Protein AF-A0A0A7M786-F1 (afdb_monomer_lite)

pLDDT: mean 77.18, std 13.92, range [47.22, 95.62]

InterPro domains:
  IPR008602 Duffy-antigen binding domain [PF05424] (1-166)
  IPR042202 Duffy-antigen binding superfamily [G3DSA:1.20.1310.20] (2-148)

Organism: Plasmodium falciparum (NCBI:txid5833)

Foldseek 3Di:
DQVLLLPPPDDLDLCLLVVVLVSLLVVLLVQLVVVVVCQVVQCVVCVPPDQASSLVSSVVVLVQSLCLLLVNNPPDPPDPVSVSSLVSSLVSLVSNLVSDPDPVVVVVCVVCNVVSNNVVSNVSCVVRSVVSLCSNLVPPAAKAPDQQDDPDPPDGHIDHGSNDNPPD

Sequence (168 aa):
CNKNFQNNNNDHSSNAKHNLLVDVCLAANYEAQSLKTYREQYDLKYPSGSSFTMCTMLARSFADIGDIIRGRDLYGGNNKRRKQLDDNLKTIFKQIHDNLKDKEAEKHYKGDTDKNYYKLREDWWTANRETVWKALTCKAEGAYFRATCNDTGQGPSQTHNKCRCDGA

Radius of gyration: 17.88 Å; chains: 1; bounding box: 46×41×43 Å

Structure (mmCIF, N/CA/C/O backbone):
data_AF-A0A0A7M786-F1
#
_entry.id   AF-A0A0A7M786-F1
#
loop_
_atom_site.group_PDB
_atom_site.id
_atom_site.type_symbol
_atom_site.label_atom_id
_atom_site.label_alt_id
_atom_site.label_comp_id
_atom_site.label_asym_id
_atom_site.label_entity_id
_atom_site.label_seq_id
_atom_site.pdbx_PDB_ins_code
_atom_site.Cartn_x
_atom_site.Cartn_y
_atom_site.Cartn_z
_atom_site.occupancy
_atom_site.B_iso_or_equiv
_atom_site.auth_seq_id
_atom_site.auth_comp_id
_atom_site.auth_asym_id
_atom_site.auth_atom_id
_atom_site.pdbx_PDB_model_num
ATOM 1 N N . CYS A 1 1 ? 9.326 8.495 -2.086 1.00 51.50 1 CYS A N 1
ATOM 2 C CA . CYS A 1 1 ? 8.411 9.628 -2.356 1.00 51.50 1 CYS A CA 1
ATOM 3 C C . CYS A 1 1 ? 7.144 9.580 -1.481 1.00 51.50 1 CYS A C 1
ATOM 5 O O . CYS A 1 1 ? 6.063 9.332 -1.988 1.00 51.50 1 CYS A O 1
ATOM 7 N N . ASN A 1 2 ? 7.238 9.828 -0.167 1.00 55.19 2 ASN A N 1
ATOM 8 C CA . ASN A 1 2 ? 6.122 9.648 0.788 1.00 55.19 2 ASN A CA 1
ATOM 9 C C . ASN A 1 2 ? 5.650 10.958 1.463 1.00 55.19 2 ASN A C 1
ATOM 11 O O . ASN A 1 2 ? 4.884 10.929 2.422 1.00 55.19 2 ASN A O 1
ATOM 15 N N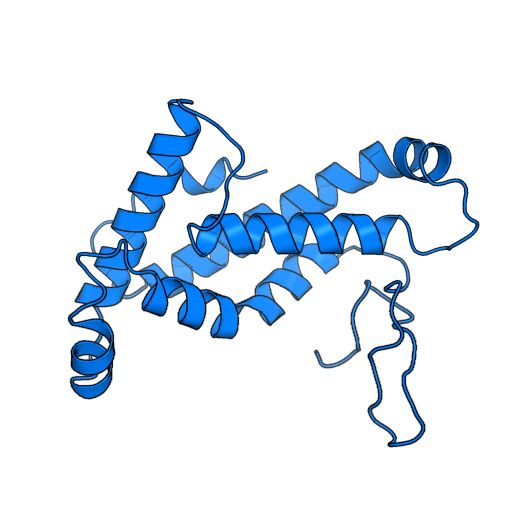 . LYS A 1 3 ? 6.118 12.119 0.981 1.00 57.53 3 LYS A N 1
ATOM 16 C CA . LYS A 1 3 ? 5.849 13.426 1.607 1.00 57.53 3 LYS A CA 1
ATOM 17 C C . LYS A 1 3 ? 4.362 13.800 1.612 1.00 57.53 3 LYS A C 1
ATOM 19 O O . LYS A 1 3 ? 3.929 14.481 2.533 1.00 57.53 3 LYS A O 1
ATOM 24 N N . ASN A 1 4 ? 3.580 13.317 0.645 1.00 59.38 4 ASN A N 1
ATOM 25 C CA . ASN A 1 4 ? 2.149 13.629 0.540 1.00 59.38 4 ASN A CA 1
ATOM 26 C C . ASN A 1 4 ? 1.343 13.104 1.741 1.00 59.38 4 ASN A C 1
ATOM 28 O O . ASN A 1 4 ? 0.377 13.735 2.148 1.00 59.38 4 ASN A O 1
ATOM 32 N N . PHE A 1 5 ? 1.804 12.037 2.402 1.00 55.19 5 PHE A N 1
ATOM 33 C CA . PHE A 1 5 ? 1.176 11.522 3.624 1.00 55.19 5 PHE A CA 1
ATOM 34 C C . PHE A 1 5 ? 1.366 12.425 4.856 1.00 55.19 5 PHE A C 1
ATOM 36 O O . PHE A 1 5 ? 0.721 12.215 5.883 1.00 55.19 5 PHE A O 1
ATOM 43 N N . GLN A 1 6 ? 2.275 13.406 4.801 1.00 53.88 6 GLN A N 1
ATOM 44 C CA . GLN A 1 6 ? 2.575 14.274 5.945 1.00 53.88 6 GLN A CA 1
ATOM 45 C C . GLN A 1 6 ? 1.549 15.401 6.127 1.00 53.88 6 GLN A C 1
ATOM 47 O O . GLN A 1 6 ? 1.362 15.853 7.251 1.00 53.88 6 GLN A O 1
ATOM 52 N N . ASN A 1 7 ? 0.862 15.809 5.056 1.00 51.47 7 ASN A N 1
ATOM 53 C CA . ASN A 1 7 ? -0.052 16.958 5.041 1.00 51.47 7 ASN A CA 1
ATOM 54 C C . ASN A 1 7 ? -1.537 16.568 5.063 1.00 51.47 7 ASN A C 1
ATOM 56 O O . ASN A 1 7 ? -2.393 17.379 4.710 1.00 51.47 7 ASN A O 1
ATOM 60 N N . ASN A 1 8 ? -1.860 15.336 5.454 1.00 52.69 8 ASN A N 1
ATOM 61 C CA . ASN A 1 8 ? -3.227 14.841 5.372 1.00 52.69 8 ASN A CA 1
ATOM 62 C C . ASN A 1 8 ? -4.071 15.310 6.570 1.00 52.69 8 ASN A C 1
ATOM 64 O O . ASN A 1 8 ? -4.351 14.553 7.496 1.00 52.69 8 ASN A O 1
ATOM 68 N N . ASN A 1 9 ? -4.478 16.579 6.541 1.00 47.22 9 ASN A N 1
ATOM 69 C CA . ASN A 1 9 ? -5.524 17.122 7.405 1.00 47.22 9 ASN A CA 1
ATOM 70 C C . ASN A 1 9 ? -6.890 16.699 6.853 1.00 47.22 9 ASN A C 1
ATOM 72 O O . ASN A 1 9 ? -7.616 17.507 6.281 1.00 47.22 9 ASN A O 1
ATOM 76 N N . ASN A 1 10 ? -7.229 15.418 6.985 1.00 50.16 10 ASN A N 1
ATOM 77 C CA . ASN A 1 10 ? -8.593 14.966 6.744 1.00 50.16 10 ASN A CA 1
ATOM 78 C C . ASN A 1 10 ? -9.329 14.944 8.077 1.00 50.16 10 ASN A C 1
ATOM 80 O O . ASN A 1 10 ? -9.271 13.981 8.840 1.00 50.16 10 ASN A O 1
ATOM 84 N N . ASP A 1 11 ? -9.990 16.065 8.340 1.00 50.88 11 ASP A N 1
ATOM 85 C CA . ASP A 1 11 ? -11.062 16.185 9.318 1.00 50.88 11 ASP A CA 1
ATOM 86 C C . ASP A 1 11 ? -12.078 15.052 9.112 1.00 50.88 11 ASP A C 1
ATOM 88 O O . ASP A 1 11 ? -12.313 14.640 7.974 1.00 50.88 11 ASP A O 1
ATOM 92 N N . HIS A 1 12 ? -12.635 14.530 10.207 1.00 52.53 12 HIS A N 1
ATOM 93 C CA . HIS A 1 12 ? -13.536 13.372 10.302 1.00 52.53 12 HIS A CA 1
ATOM 94 C C . HIS A 1 12 ? -14.466 13.150 9.093 1.00 52.53 12 HIS A C 1
ATOM 96 O O . HIS A 1 12 ? -15.635 13.528 9.093 1.00 52.53 12 HIS A O 1
ATOM 102 N N . SER A 1 13 ? -13.955 12.480 8.061 1.00 60.56 13 SER A N 1
ATOM 103 C CA . SER A 1 13 ? -14.668 12.261 6.809 1.00 60.56 13 SER A CA 1
ATOM 104 C C . SER A 1 13 ? -14.872 10.773 6.587 1.00 60.56 13 SER A C 1
ATOM 106 O O . SER A 1 13 ? -13.927 9.984 6.640 1.00 60.56 13 SER A O 1
ATOM 108 N N . SER A 1 14 ? -16.105 10.391 6.251 1.00 67.12 14 SER A N 1
ATOM 109 C CA . SER A 1 14 ? -16.469 9.029 5.824 1.00 67.12 14 SER A CA 1
ATOM 110 C C . SER A 1 14 ? -15.657 8.519 4.617 1.00 67.12 14 SER A C 1
ATOM 112 O O . SER A 1 14 ? -15.677 7.326 4.310 1.00 67.12 14 SER A O 1
ATOM 114 N N . ASN A 1 15 ? -14.890 9.404 3.968 1.00 80.81 15 ASN A N 1
ATOM 115 C CA . ASN A 1 15 ? -14.018 9.116 2.835 1.00 80.81 15 ASN A CA 1
ATOM 116 C C . ASN A 1 15 ? -12.557 8.822 3.212 1.00 80.81 15 ASN A C 1
ATOM 118 O O . ASN A 1 15 ? -11.746 8.640 2.307 1.00 80.81 15 ASN A O 1
ATOM 122 N N . ALA A 1 16 ? -12.200 8.719 4.500 1.00 82.88 16 ALA A N 1
ATOM 123 C CA . ALA A 1 16 ? -10.816 8.491 4.944 1.00 82.88 16 ALA A CA 1
ATOM 124 C C . ALA A 1 16 ? -10.107 7.341 4.193 1.00 82.88 16 ALA A C 1
ATOM 126 O O . ALA A 1 16 ? -8.967 7.492 3.755 1.00 82.88 16 ALA A O 1
ATOM 127 N N . LYS A 1 17 ? -10.806 6.221 3.949 1.00 85.00 17 LYS A N 1
ATOM 128 C CA . LYS A 1 17 ? -10.267 5.074 3.191 1.00 85.00 17 LYS A CA 1
ATOM 129 C C . LYS A 1 17 ? -9.977 5.387 1.717 1.00 85.00 17 LYS A C 1
ATOM 131 O O . LYS A 1 17 ? -9.017 4.855 1.167 1.00 85.00 17 LYS A O 1
ATOM 136 N N . HIS A 1 18 ? -10.802 6.224 1.085 1.00 87.00 18 HIS A N 1
ATOM 137 C CA . HIS A 1 18 ? -10.652 6.620 -0.315 1.00 87.00 18 HIS A CA 1
ATOM 138 C C . HIS A 1 18 ? -9.568 7.685 -0.464 1.00 87.00 18 HIS A C 1
ATOM 140 O O . HIS A 1 18 ? -8.743 7.584 -1.366 1.00 87.00 18 HIS A O 1
ATOM 146 N N . ASN A 1 19 ? -9.508 8.642 0.463 1.00 88.12 19 ASN A N 1
ATOM 147 C CA . ASN A 1 19 ? -8.454 9.651 0.492 1.00 88.12 19 ASN A CA 1
ATOM 148 C C . ASN A 1 19 ? -7.083 8.992 0.682 1.00 88.12 19 ASN A C 1
ATOM 150 O O . ASN A 1 19 ? -6.172 9.246 -0.101 1.00 88.12 19 ASN A O 1
ATOM 154 N N . LEU A 1 20 ? -6.972 8.046 1.627 1.00 91.00 20 LEU A N 1
ATOM 155 C CA . LEU A 1 20 ? -5.747 7.267 1.808 1.00 91.00 20 LEU A CA 1
ATOM 156 C C . LEU A 1 20 ? -5.337 6.553 0.513 1.00 91.00 20 LEU A C 1
ATOM 158 O O . LEU A 1 20 ? -4.164 6.573 0.152 1.00 91.00 20 LEU A O 1
ATOM 162 N N . LEU A 1 21 ? -6.287 5.958 -0.217 1.00 91.25 21 LEU A N 1
ATOM 163 C CA . LEU A 1 21 ? -5.988 5.288 -1.484 1.00 91.25 21 LEU A CA 1
ATOM 164 C C . LEU A 1 21 ? -5.427 6.262 -2.524 1.00 91.25 21 LEU A C 1
ATOM 166 O O . LEU A 1 21 ? -4.450 5.936 -3.196 1.00 91.25 21 LEU A O 1
ATOM 170 N N . VAL A 1 22 ? -6.023 7.449 -2.647 1.00 89.38 22 VAL A N 1
ATOM 171 C CA . VAL A 1 22 ? -5.552 8.493 -3.567 1.00 89.38 22 VAL A CA 1
ATOM 172 C C . VAL A 1 22 ? -4.116 8.888 -3.235 1.00 89.38 22 VAL A C 1
ATOM 174 O O . VAL A 1 22 ? -3.265 8.884 -4.126 1.00 89.38 22 VAL A O 1
ATOM 177 N N . ASP A 1 23 ? -3.817 9.147 -1.963 1.00 89.50 23 ASP A N 1
ATOM 178 C CA . ASP A 1 23 ? -2.474 9.546 -1.542 1.00 89.50 23 ASP A CA 1
ATOM 179 C C . ASP A 1 23 ? -1.442 8.443 -1.762 1.00 89.50 23 ASP A C 1
ATOM 181 O O . ASP A 1 23 ? -0.330 8.718 -2.220 1.00 89.50 23 ASP A O 1
ATOM 185 N N . VAL A 1 24 ? -1.810 7.184 -1.494 1.00 91.12 24 VAL A N 1
ATOM 186 C CA . VAL A 1 24 ? -0.930 6.035 -1.736 1.00 91.12 24 VAL A CA 1
ATOM 187 C C . VAL A 1 24 ? -0.660 5.856 -3.224 1.00 91.12 24 VAL A C 1
ATOM 189 O O . VAL A 1 24 ? 0.494 5.680 -3.616 1.00 91.12 24 VAL A O 1
ATOM 192 N N . CYS A 1 25 ? -1.683 5.958 -4.069 1.00 89.44 25 CYS A N 1
ATOM 193 C CA . CYS A 1 25 ? -1.526 5.893 -5.519 1.00 89.44 25 CYS A CA 1
ATOM 194 C C . CYS A 1 25 ? -0.664 7.043 -6.056 1.00 89.44 25 CYS A C 1
ATOM 196 O O . CYS A 1 25 ? 0.177 6.824 -6.930 1.00 89.44 25 CYS A O 1
ATOM 198 N N . LEU A 1 26 ? -0.826 8.255 -5.522 1.00 88.12 26 LEU A N 1
ATOM 199 C CA . LEU A 1 26 ? -0.023 9.411 -5.906 1.00 88.12 26 LEU A CA 1
ATOM 200 C C . LEU A 1 26 ? 1.444 9.239 -5.486 1.00 88.12 26 LEU A C 1
ATOM 202 O O . LEU A 1 26 ? 2.348 9.471 -6.288 1.00 88.12 26 LEU A O 1
ATOM 206 N N . ALA A 1 27 ? 1.689 8.780 -4.255 1.00 88.81 27 ALA A N 1
ATOM 207 C CA . ALA A 1 27 ? 3.026 8.466 -3.758 1.00 88.81 27 ALA A CA 1
ATOM 208 C C . ALA A 1 27 ? 3.703 7.378 -4.606 1.00 88.81 27 ALA A C 1
ATOM 210 O O . ALA A 1 27 ? 4.855 7.543 -5.010 1.00 88.81 27 ALA A O 1
ATOM 211 N N . ALA A 1 28 ? 2.970 6.312 -4.938 1.00 89.56 28 ALA A N 1
ATOM 212 C CA . ALA A 1 28 ? 3.436 5.260 -5.831 1.00 89.56 28 ALA A CA 1
ATOM 213 C C . ALA A 1 28 ? 3.777 5.818 -7.221 1.00 89.56 28 ALA A C 1
ATOM 215 O O . ALA A 1 28 ? 4.849 5.551 -7.754 1.00 89.56 28 ALA A O 1
ATOM 216 N N . ASN A 1 29 ? 2.924 6.666 -7.797 1.00 87.06 29 ASN A N 1
ATOM 217 C CA . ASN A 1 29 ? 3.204 7.255 -9.102 1.00 87.06 29 ASN A CA 1
ATOM 218 C C . ASN A 1 29 ? 4.483 8.111 -9.102 1.00 87.06 29 ASN A C 1
ATOM 220 O O . ASN A 1 29 ? 5.310 7.976 -10.006 1.00 87.06 29 ASN A O 1
ATOM 224 N N . TYR A 1 30 ? 4.680 8.949 -8.080 1.00 87.75 30 TYR A N 1
ATOM 225 C CA . TYR A 1 30 ? 5.905 9.740 -7.934 1.00 87.75 30 TYR A CA 1
ATOM 226 C C . TYR A 1 30 ? 7.146 8.876 -7.702 1.00 87.75 30 TYR A C 1
ATOM 228 O O . TYR A 1 30 ? 8.210 9.182 -8.237 1.00 87.75 30 TYR A O 1
ATOM 236 N N . GLU A 1 31 ? 7.025 7.790 -6.937 1.00 87.00 31 GLU A N 1
ATOM 237 C CA . GLU A 1 31 ? 8.109 6.829 -6.726 1.00 87.00 31 GLU A CA 1
ATOM 238 C C . GLU A 1 31 ? 8.570 6.230 -8.060 1.00 87.00 31 GLU A C 1
ATOM 240 O O . GLU A 1 31 ? 9.751 6.311 -8.401 1.00 87.00 31 GLU A O 1
ATOM 245 N N . ALA A 1 32 ? 7.634 5.748 -8.882 1.00 86.75 32 ALA A N 1
ATOM 246 C CA . ALA A 1 32 ? 7.952 5.221 -10.206 1.00 86.75 32 ALA A CA 1
ATOM 247 C C . ALA A 1 32 ? 8.608 6.252 -11.128 1.00 86.75 32 ALA A C 1
ATOM 249 O O . ALA A 1 32 ? 9.557 5.922 -11.840 1.00 86.75 32 ALA A O 1
ATOM 250 N N . GLN A 1 33 ? 8.124 7.497 -11.124 1.00 85.25 33 GLN A N 1
ATOM 251 C CA . GLN A 1 33 ? 8.737 8.571 -11.908 1.00 85.25 33 GLN A CA 1
ATOM 252 C C . GLN A 1 33 ? 10.172 8.847 -11.453 1.00 85.25 33 GLN A C 1
ATOM 254 O O . GLN A 1 33 ? 11.054 8.992 -12.296 1.00 85.25 33 GLN A O 1
ATOM 259 N N . SER A 1 34 ? 10.416 8.855 -10.140 1.00 86.06 34 SER A N 1
ATOM 260 C CA . SER A 1 34 ? 11.755 9.066 -9.590 1.00 86.06 34 SER A CA 1
ATOM 261 C C . SER A 1 34 ? 12.715 7.928 -9.934 1.00 86.06 34 SER A C 1
ATOM 263 O O . SER A 1 34 ? 13.877 8.180 -10.215 1.00 86.06 34 SER A O 1
ATOM 265 N N . LEU A 1 35 ? 12.245 6.679 -10.014 1.00 83.81 35 LEU A N 1
ATOM 266 C CA . LEU A 1 35 ? 13.099 5.543 -10.373 1.00 83.81 35 LEU A CA 1
ATOM 267 C C . LEU A 1 35 ? 13.580 5.587 -11.828 1.00 83.81 35 LEU A C 1
ATOM 269 O O . LEU A 1 35 ? 14.657 5.069 -12.121 1.00 83.81 35 LEU A O 1
ATOM 273 N N . LYS A 1 36 ? 12.829 6.223 -12.740 1.00 78.44 36 LYS A N 1
ATOM 274 C CA . LYS A 1 36 ? 13.233 6.334 -14.152 1.00 78.44 36 LYS A CA 1
ATOM 275 C C . LYS A 1 36 ? 14.573 7.047 -14.321 1.00 78.44 36 LYS A C 1
ATOM 277 O O . LYS A 1 36 ? 15.354 6.639 -15.173 1.00 78.44 36 LYS A O 1
ATOM 282 N N . THR A 1 37 ? 14.864 8.062 -13.506 1.00 80.38 37 THR A N 1
ATOM 283 C CA . THR A 1 37 ? 16.127 8.813 -13.601 1.00 80.38 37 THR A CA 1
ATOM 284 C C . THR A 1 37 ? 17.340 8.009 -13.143 1.00 80.38 37 THR A C 1
ATOM 286 O O . THR A 1 37 ? 18.461 8.348 -13.497 1.00 80.38 37 THR A O 1
ATOM 289 N N . TYR A 1 38 ? 17.134 6.941 -12.370 1.00 78.00 38 TYR A N 1
ATOM 290 C CA . TYR A 1 38 ? 18.211 6.089 -11.857 1.00 78.00 38 TYR A CA 1
ATOM 291 C C . TYR A 1 38 ? 18.385 4.795 -12.657 1.00 78.00 38 TYR A C 1
ATOM 293 O O . TYR A 1 38 ? 19.203 3.955 -12.285 1.00 78.00 38 TYR A O 1
ATOM 301 N N . ARG A 1 39 ? 17.636 4.624 -13.756 1.00 76.25 39 ARG A N 1
ATOM 302 C CA . ARG A 1 39 ? 17.633 3.403 -14.572 1.00 76.25 39 ARG A CA 1
ATOM 303 C C . ARG A 1 39 ? 19.038 2.962 -14.975 1.00 76.25 39 ARG A C 1
ATOM 305 O O . ARG A 1 39 ? 19.414 1.833 -14.688 1.00 76.25 39 ARG A O 1
ATOM 312 N N . GLU A 1 40 ? 19.819 3.868 -15.559 1.00 75.69 40 GLU A N 1
ATOM 313 C CA . GLU A 1 40 ? 21.176 3.577 -16.040 1.00 75.69 40 GLU A CA 1
ATOM 314 C C . GLU A 1 40 ? 22.096 3.098 -14.908 1.00 75.69 40 GLU A C 1
ATOM 316 O O . GLU A 1 40 ? 22.841 2.136 -15.068 1.00 75.69 40 GLU A O 1
ATOM 321 N N . GLN A 1 41 ? 21.995 3.707 -13.721 1.00 77.50 41 GLN A N 1
ATOM 322 C CA . GLN A 1 41 ? 22.776 3.289 -12.551 1.00 77.50 41 GLN A CA 1
ATOM 323 C C . GLN A 1 41 ? 22.393 1.882 -12.086 1.00 77.50 41 GLN A C 1
ATOM 325 O O . GLN A 1 41 ? 23.254 1.109 -11.665 1.00 77.50 41 GLN A O 1
ATOM 330 N N . TYR A 1 42 ? 21.105 1.537 -12.147 1.00 72.56 42 TYR A N 1
ATOM 331 C CA . TYR A 1 42 ? 20.644 0.200 -11.791 1.00 72.56 42 TYR A CA 1
ATOM 332 C C . TYR A 1 42 ? 21.053 -0.849 -12.823 1.00 72.56 42 TYR A C 1
ATOM 334 O O . TYR A 1 42 ? 21.461 -1.935 -12.415 1.00 72.56 42 TYR A O 1
ATOM 342 N N . ASP A 1 43 ? 21.005 -0.523 -14.116 1.00 72.88 43 ASP A N 1
ATOM 343 C CA . ASP A 1 43 ? 21.455 -1.413 -15.192 1.00 72.88 43 ASP A CA 1
ATOM 344 C C . ASP A 1 43 ? 22.962 -1.712 -15.067 1.00 72.88 43 ASP A C 1
ATOM 346 O O . ASP A 1 43 ? 23.387 -2.856 -15.222 1.00 72.88 43 ASP A O 1
ATOM 350 N N . LEU A 1 44 ? 23.768 -0.720 -14.668 1.00 75.38 44 LEU A N 1
ATOM 351 C CA . LEU A 1 44 ? 25.195 -0.903 -14.371 1.00 75.38 44 LEU A CA 1
ATOM 352 C C . LEU A 1 44 ? 25.450 -1.714 -13.090 1.00 75.38 44 LEU A C 1
ATOM 354 O O . LEU A 1 44 ? 26.405 -2.487 -13.024 1.00 75.38 44 LEU A O 1
ATOM 358 N N . LYS A 1 45 ? 24.618 -1.537 -12.054 1.00 70.56 45 LYS A N 1
ATOM 359 C CA . LYS A 1 45 ? 24.754 -2.232 -10.761 1.00 70.56 45 LYS A CA 1
ATOM 360 C C . LYS A 1 45 ? 24.320 -3.697 -10.824 1.00 70.56 45 LYS A C 1
ATOM 362 O O . LYS A 1 45 ? 24.844 -4.519 -10.074 1.00 70.56 45 LYS A O 1
ATOM 367 N N . TYR A 1 46 ? 23.370 -4.019 -11.695 1.00 67.25 46 TYR A N 1
ATOM 368 C CA . TYR A 1 46 ? 22.872 -5.373 -11.912 1.00 67.25 46 TYR A CA 1
ATOM 369 C C . TYR A 1 46 ? 23.119 -5.802 -13.369 1.00 67.25 46 TYR A C 1
ATOM 371 O O . TYR A 1 46 ? 22.158 -6.009 -14.106 1.00 67.25 46 TYR A O 1
ATOM 379 N N . PRO A 1 47 ? 24.390 -5.996 -13.786 1.00 61.03 47 PRO A N 1
ATOM 380 C CA . PRO A 1 47 ? 24.767 -6.272 -15.177 1.00 61.03 47 PRO A CA 1
ATOM 381 C C . PRO A 1 47 ? 24.345 -7.665 -15.678 1.00 61.03 47 PRO A C 1
ATOM 383 O O . PRO A 1 47 ? 24.708 -8.074 -16.779 1.00 61.03 47 PRO A O 1
ATOM 386 N N . SER A 1 48 ? 23.574 -8.423 -14.891 1.00 54.31 48 SER A N 1
ATOM 387 C CA . SER A 1 48 ? 22.894 -9.617 -15.383 1.00 54.31 48 SER A CA 1
ATOM 388 C C . SER A 1 48 ? 21.940 -9.174 -16.483 1.00 54.31 48 SER A C 1
ATOM 390 O O . SER A 1 48 ? 21.018 -8.430 -16.167 1.00 54.31 48 SER A O 1
ATOM 392 N N . GLY A 1 49 ? 22.154 -9.604 -17.729 1.00 52.00 49 GLY A N 1
ATOM 393 C CA . GLY A 1 49 ? 21.388 -9.246 -18.935 1.00 52.00 49 GLY A CA 1
ATOM 394 C C . GLY A 1 49 ? 19.884 -9.577 -18.933 1.00 52.00 49 GLY A C 1
ATOM 395 O O . GLY A 1 49 ? 19.335 -9.997 -19.944 1.00 52.00 49 GLY A O 1
ATOM 396 N N . SER A 1 50 ? 19.205 -9.411 -17.802 1.00 54.44 50 SER A N 1
ATOM 397 C CA . SER A 1 50 ? 17.765 -9.421 -17.636 1.00 54.44 50 SER A CA 1
ATOM 398 C C . SER A 1 50 ? 17.244 -8.041 -18.039 1.00 54.44 50 SER A C 1
ATOM 400 O O . SER A 1 50 ? 17.571 -7.033 -17.414 1.00 54.44 50 SER A O 1
ATOM 402 N N . SER A 1 51 ? 16.367 -7.998 -19.035 1.00 56.03 51 SER A N 1
ATOM 403 C CA . SER A 1 51 ? 15.641 -6.808 -19.501 1.00 56.03 51 SER A CA 1
ATOM 404 C C . SER A 1 51 ? 14.641 -6.233 -18.474 1.00 56.03 51 SER A C 1
ATOM 406 O O . SER A 1 51 ? 13.796 -5.405 -18.818 1.00 56.03 51 SER A O 1
ATOM 408 N N . PHE A 1 52 ? 14.719 -6.657 -17.207 1.00 62.66 52 PHE A N 1
ATOM 409 C CA . PHE A 1 52 ? 13.689 -6.477 -16.181 1.00 62.66 52 PHE A CA 1
ATOM 410 C C . PHE A 1 52 ? 14.124 -5.588 -15.000 1.00 62.66 52 PHE A C 1
ATOM 412 O O . PHE A 1 52 ? 13.443 -5.563 -13.966 1.00 62.66 52 PHE A O 1
ATOM 419 N N . THR A 1 53 ? 15.240 -4.854 -15.106 1.00 73.50 53 THR A N 1
ATOM 420 C CA . THR A 1 53 ? 15.793 -4.034 -14.007 1.00 73.50 53 THR A CA 1
ATOM 421 C C . THR A 1 53 ? 14.763 -3.046 -13.459 1.00 73.50 53 THR A C 1
ATOM 423 O O . THR A 1 53 ? 14.565 -2.951 -12.247 1.00 73.50 53 THR A O 1
ATOM 426 N N . MET A 1 54 ? 14.016 -2.379 -14.346 1.00 77.69 54 MET A N 1
ATOM 427 C CA . MET A 1 54 ? 12.991 -1.409 -13.950 1.00 77.69 54 MET A CA 1
ATOM 428 C C . MET A 1 54 ? 11.816 -2.050 -13.215 1.00 77.69 54 MET A C 1
ATOM 430 O O . MET A 1 54 ? 11.418 -1.561 -12.160 1.00 77.69 54 MET A O 1
ATOM 434 N N . CYS A 1 55 ? 11.283 -3.166 -13.714 1.00 79.62 55 CYS A N 1
ATOM 435 C CA . CYS A 1 55 ? 10.177 -3.855 -13.051 1.00 79.62 55 CYS A CA 1
ATOM 436 C C . CYS A 1 55 ? 10.591 -4.432 -11.694 1.00 79.62 55 CYS A C 1
ATOM 438 O O . CYS A 1 55 ? 9.799 -4.421 -10.757 1.00 79.62 55 CYS A O 1
ATOM 440 N N . THR A 1 56 ? 11.845 -4.869 -11.562 1.00 79.81 56 THR A N 1
ATOM 441 C CA . THR A 1 56 ? 12.409 -5.325 -10.285 1.00 79.81 56 THR A CA 1
ATOM 442 C C . THR A 1 56 ? 12.495 -4.184 -9.273 1.00 79.81 56 THR A C 1
ATOM 444 O O . THR A 1 56 ? 12.132 -4.362 -8.110 1.00 79.81 56 THR A O 1
ATOM 447 N N . MET A 1 57 ? 12.931 -2.997 -9.699 1.00 82.56 57 MET A N 1
ATOM 448 C CA . MET A 1 57 ? 12.982 -1.825 -8.822 1.00 82.56 57 MET A CA 1
ATOM 449 C C . MET A 1 57 ? 11.587 -1.351 -8.413 1.00 82.56 57 MET A C 1
ATOM 451 O O . MET A 1 57 ? 11.361 -1.092 -7.235 1.00 82.56 57 MET A O 1
ATOM 455 N N . LEU A 1 58 ? 10.628 -1.338 -9.344 1.00 87.12 58 LEU A N 1
ATOM 456 C CA . LEU A 1 58 ? 9.228 -1.046 -9.029 1.00 87.12 58 LEU A CA 1
ATOM 457 C C . LEU A 1 58 ? 8.657 -2.071 -8.035 1.00 87.12 58 LEU A C 1
ATOM 459 O O . LEU A 1 58 ? 7.986 -1.684 -7.084 1.00 87.12 58 LEU A O 1
ATOM 463 N N . ALA A 1 59 ? 8.969 -3.362 -8.188 1.00 87.38 59 ALA A N 1
ATOM 464 C CA . ALA A 1 59 ? 8.544 -4.408 -7.254 1.00 87.38 59 ALA A CA 1
ATOM 465 C C . ALA A 1 59 ? 9.057 -4.172 -5.826 1.00 87.38 59 ALA A C 1
ATOM 467 O O . ALA A 1 59 ? 8.316 -4.355 -4.861 1.00 87.38 59 ALA A O 1
ATOM 468 N N . ARG A 1 60 ? 10.324 -3.754 -5.695 1.00 87.00 60 ARG A N 1
ATOM 469 C CA . ARG A 1 60 ? 10.943 -3.422 -4.404 1.00 87.00 60 ARG A CA 1
ATOM 470 C C . ARG A 1 60 ? 10.260 -2.214 -3.766 1.00 87.00 60 ARG A C 1
ATOM 472 O O . ARG A 1 60 ? 9.769 -2.333 -2.651 1.00 87.00 60 ARG A O 1
ATOM 479 N N . SER A 1 61 ? 10.102 -1.119 -4.510 1.00 89.62 61 SER A N 1
ATOM 480 C CA . SER A 1 61 ? 9.390 0.066 -4.017 1.00 89.62 61 SER A CA 1
ATOM 481 C C . SER A 1 61 ? 7.934 -0.226 -3.644 1.00 89.62 61 SER A C 1
ATOM 483 O O . SER A 1 61 ? 7.414 0.345 -2.691 1.00 89.62 61 SER A O 1
ATOM 485 N N . PHE A 1 62 ? 7.257 -1.126 -4.361 1.00 91.75 62 PHE A N 1
ATOM 486 C CA . PHE A 1 62 ? 5.906 -1.560 -4.007 1.00 91.75 62 PHE A CA 1
ATOM 487 C C . PHE A 1 62 ? 5.855 -2.305 -2.673 1.00 91.75 62 PHE A C 1
ATOM 489 O O . PHE A 1 62 ? 4.953 -2.056 -1.873 1.00 91.75 62 PHE A O 1
ATOM 496 N N . ALA A 1 63 ? 6.816 -3.202 -2.429 1.00 91.44 63 ALA A N 1
ATOM 497 C CA . ALA A 1 63 ? 6.937 -3.892 -1.151 1.00 91.44 63 ALA A CA 1
ATOM 498 C C . ALA A 1 63 ? 7.198 -2.895 -0.011 1.00 91.44 63 ALA A C 1
ATOM 500 O O . ALA A 1 63 ? 6.488 -2.949 0.990 1.00 91.44 63 ALA A O 1
ATOM 501 N N . ASP A 1 64 ? 8.103 -1.931 -0.214 1.00 90.56 64 ASP A N 1
ATOM 502 C CA . ASP A 1 64 ? 8.407 -0.886 0.771 1.00 90.56 64 ASP A CA 1
ATOM 503 C C . ASP A 1 64 ? 7.173 -0.022 1.079 1.00 90.56 64 ASP A C 1
ATOM 505 O O . ASP A 1 64 ? 6.837 0.195 2.241 1.00 90.56 64 ASP A O 1
ATOM 509 N N . ILE A 1 65 ? 6.428 0.428 0.058 1.00 91.31 65 ILE A N 1
ATOM 510 C CA . ILE A 1 65 ? 5.157 1.153 0.256 1.00 91.31 65 ILE A CA 1
ATOM 511 C C . ILE A 1 65 ? 4.178 0.292 1.064 1.00 91.31 65 ILE A C 1
ATOM 513 O O . ILE A 1 65 ? 3.555 0.787 2.005 1.00 91.31 65 ILE A O 1
ATOM 517 N N . GLY A 1 66 ? 4.064 -0.995 0.734 1.00 92.38 66 GLY A N 1
ATOM 518 C CA . GLY A 1 66 ? 3.227 -1.935 1.470 1.00 92.38 66 GLY A CA 1
ATOM 519 C C . GLY A 1 66 ? 3.646 -2.076 2.931 1.00 92.38 66 GLY A C 1
ATOM 520 O O . GLY A 1 66 ? 2.794 -2.061 3.815 1.00 92.38 66 GLY A O 1
ATOM 521 N N . ASP A 1 67 ? 4.939 -2.183 3.221 1.00 91.38 67 ASP A N 1
ATOM 522 C CA . ASP A 1 67 ? 5.460 -2.271 4.589 1.00 91.38 67 ASP A CA 1
ATOM 523 C C . ASP A 1 67 ? 5.233 -0.976 5.376 1.00 91.38 67 ASP A C 1
ATOM 525 O O . ASP A 1 67 ? 4.885 -1.027 6.560 1.00 91.38 67 ASP A O 1
ATOM 529 N N . ILE A 1 68 ? 5.319 0.185 4.718 1.00 90.06 68 ILE A N 1
ATOM 530 C CA . ILE A 1 68 ? 5.000 1.485 5.320 1.00 90.06 68 ILE A CA 1
ATOM 531 C C . ILE A 1 68 ? 3.534 1.537 5.756 1.00 90.06 68 ILE A C 1
ATOM 533 O O . ILE A 1 68 ? 3.266 1.902 6.902 1.00 90.06 68 ILE A O 1
ATOM 537 N N . ILE A 1 69 ? 2.602 1.170 4.871 1.00 92.06 69 ILE A N 1
ATOM 538 C CA . ILE A 1 69 ? 1.157 1.205 5.152 1.00 92.06 69 ILE A CA 1
ATOM 539 C C . ILE A 1 69 ? 0.773 0.178 6.215 1.00 92.06 69 ILE A C 1
ATOM 541 O O . ILE A 1 69 ? -0.001 0.484 7.121 1.00 92.06 69 ILE A O 1
ATOM 545 N N . ARG A 1 70 ? 1.373 -1.014 6.162 1.00 91.25 70 ARG A N 1
ATOM 546 C CA . ARG A 1 70 ? 1.132 -2.096 7.125 1.00 91.25 70 ARG A CA 1
ATOM 547 C C . AR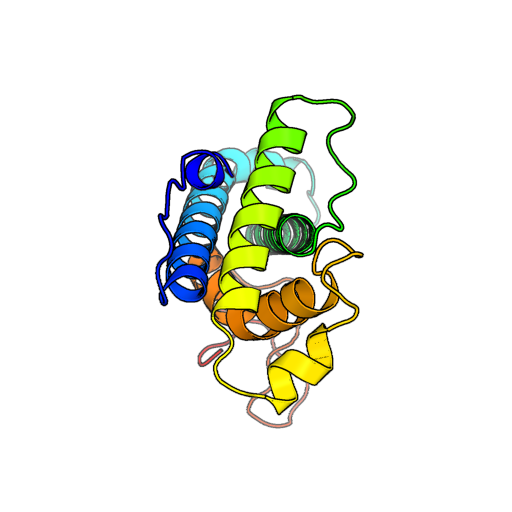G A 1 70 ? 1.783 -1.868 8.487 1.00 91.25 70 ARG A C 1
ATOM 549 O O . ARG A 1 70 ? 1.508 -2.608 9.422 1.00 91.25 70 ARG A O 1
ATOM 556 N N . GLY A 1 71 ? 2.622 -0.840 8.627 1.00 86.69 71 GLY A N 1
ATOM 557 C CA . GLY A 1 71 ? 3.370 -0.582 9.860 1.00 86.69 71 GLY A CA 1
ATOM 558 C C . GLY A 1 71 ? 4.467 -1.616 10.134 1.00 86.69 71 GLY A C 1
ATOM 559 O O . GLY A 1 71 ? 4.864 -1.782 11.283 1.00 86.69 71 GLY A O 1
ATOM 560 N N . ARG A 1 72 ? 4.938 -2.318 9.094 1.00 82.06 72 ARG A N 1
ATOM 561 C CA . ARG A 1 72 ? 6.048 -3.286 9.151 1.00 82.06 72 ARG A CA 1
ATOM 562 C C . ARG A 1 72 ? 7.387 -2.693 8.720 1.00 82.06 72 ARG A C 1
ATOM 564 O O . ARG A 1 72 ? 8.403 -3.362 8.853 1.00 82.06 72 ARG A O 1
ATOM 571 N N . ASP A 1 73 ? 7.389 -1.471 8.192 1.00 73.38 73 ASP A N 1
ATOM 572 C CA . ASP A 1 73 ? 8.600 -0.785 7.744 1.00 73.38 73 ASP A CA 1
ATOM 573 C C . ASP A 1 73 ? 9.604 -0.619 8.897 1.00 73.38 73 ASP A C 1
ATOM 575 O O . ASP A 1 73 ? 9.387 0.157 9.831 1.00 73.38 73 ASP A O 1
ATOM 579 N N . LEU A 1 74 ? 10.701 -1.378 8.822 1.00 61.38 74 LEU A N 1
ATOM 580 C CA . LEU A 1 74 ? 11.785 -1.390 9.809 1.00 61.38 74 LEU A CA 1
ATOM 581 C C . LEU A 1 74 ? 12.822 -0.283 9.555 1.00 61.38 74 LEU A C 1
ATOM 583 O O . LEU A 1 74 ? 13.664 -0.013 10.417 1.00 61.38 74 LEU A O 1
ATOM 587 N N . TYR A 1 75 ? 12.796 0.361 8.384 1.00 58.41 75 TYR A N 1
ATOM 588 C CA . TYR A 1 75 ? 13.819 1.320 7.980 1.00 58.41 75 TYR A CA 1
ATOM 589 C C . TYR A 1 75 ? 13.459 2.745 8.430 1.00 58.41 75 TYR A C 1
ATOM 591 O O . TYR A 1 75 ? 12.502 3.355 7.965 1.00 58.41 75 TYR A O 1
ATOM 599 N N . GLY A 1 76 ? 14.265 3.334 9.327 1.00 59.47 76 GLY A N 1
ATOM 600 C CA . GLY A 1 76 ? 14.139 4.767 9.650 1.00 59.47 76 GLY A CA 1
ATOM 601 C C . GLY A 1 76 ? 14.548 5.221 11.051 1.00 59.47 76 GLY A C 1
ATOM 602 O O . GLY A 1 76 ? 14.638 6.431 11.268 1.00 59.47 76 GLY A O 1
ATOM 603 N N . GLY A 1 77 ? 14.823 4.305 11.986 1.00 61.72 77 GLY A N 1
ATOM 604 C CA . GLY A 1 77 ? 15.298 4.640 13.337 1.00 61.72 77 GLY A CA 1
ATOM 605 C C . GLY A 1 77 ? 14.452 5.707 14.058 1.00 61.72 77 GLY A C 1
ATOM 606 O O . GLY A 1 77 ? 13.261 5.873 13.804 1.00 61.72 77 GLY A O 1
ATOM 607 N N . ASN A 1 78 ? 15.078 6.487 14.945 1.00 62.03 78 ASN A N 1
ATOM 608 C CA . ASN A 1 78 ? 14.442 7.594 15.679 1.00 62.03 78 ASN A CA 1
ATOM 609 C C . ASN A 1 78 ? 14.293 8.885 14.836 1.00 62.03 78 ASN A C 1
ATOM 611 O O . ASN A 1 78 ? 14.470 9.994 15.338 1.00 62.03 78 ASN A O 1
ATOM 615 N N . ASN A 1 79 ? 13.965 8.778 13.546 1.00 76.81 79 ASN A N 1
ATOM 616 C CA . ASN A 1 79 ? 13.763 9.954 12.700 1.00 76.81 79 ASN A CA 1
ATOM 617 C C . ASN A 1 79 ? 12.387 10.595 12.962 1.00 76.81 79 ASN A C 1
ATOM 619 O O . ASN A 1 79 ? 11.344 9.961 12.785 1.00 76.81 79 ASN A O 1
ATOM 623 N N . LYS A 1 80 ? 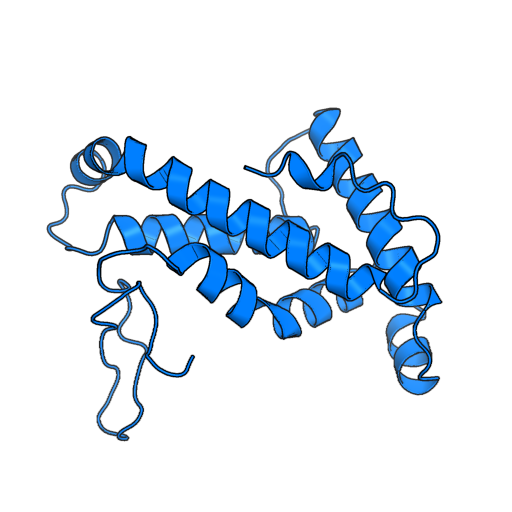12.375 11.889 13.317 1.00 79.69 80 LYS A N 1
ATOM 624 C CA . LYS A 1 80 ? 11.159 12.689 13.558 1.00 79.69 80 LYS A CA 1
ATOM 625 C C . LYS A 1 80 ? 10.145 12.582 12.413 1.00 79.69 80 LYS A C 1
ATOM 627 O O . LYS A 1 80 ? 8.953 12.462 12.668 1.00 79.69 80 LYS A O 1
ATOM 632 N N . ARG A 1 81 ? 10.612 12.555 11.160 1.00 77.56 81 ARG A N 1
ATOM 633 C CA . ARG A 1 81 ? 9.738 12.455 9.976 1.00 77.56 81 ARG A CA 1
ATOM 634 C C . ARG A 1 81 ? 9.048 11.098 9.851 1.00 77.56 81 ARG A C 1
ATOM 636 O O . ARG A 1 81 ? 7.922 11.041 9.366 1.00 77.56 81 ARG A O 1
ATOM 643 N N . ARG A 1 82 ? 9.712 10.018 10.276 1.00 79.62 82 ARG A N 1
ATOM 644 C CA . ARG A 1 82 ? 9.138 8.666 10.256 1.00 79.62 82 ARG A CA 1
ATOM 645 C C . ARG A 1 82 ? 8.076 8.517 11.339 1.00 79.62 82 ARG A C 1
ATOM 647 O O . ARG A 1 82 ? 7.016 7.979 11.050 1.00 79.62 82 ARG A O 1
ATOM 654 N N . LYS A 1 83 ? 8.332 9.054 12.538 1.00 82.38 83 LYS A N 1
ATOM 655 C CA . LYS A 1 83 ? 7.334 9.100 13.619 1.00 82.38 83 LYS A CA 1
ATOM 656 C C . LYS A 1 83 ? 6.081 9.856 13.184 1.00 82.38 83 LYS A C 1
ATOM 658 O O . LYS A 1 83 ? 5.000 9.299 13.251 1.00 82.38 83 LYS A O 1
ATOM 663 N N . GLN A 1 84 ? 6.250 11.044 12.599 1.00 84.69 84 GLN A N 1
ATOM 664 C CA . GLN A 1 84 ? 5.134 11.817 12.040 1.00 84.69 84 GLN A CA 1
ATOM 665 C C . GLN A 1 84 ? 4.325 11.028 11.003 1.00 84.69 84 GLN A C 1
ATOM 667 O O . GLN A 1 84 ? 3.102 11.065 11.022 1.00 84.69 84 GLN A O 1
ATOM 672 N N . LEU A 1 85 ? 4.991 10.292 10.108 1.00 85.25 85 LEU A N 1
ATOM 673 C CA . LEU A 1 85 ? 4.299 9.455 9.129 1.00 85.25 85 LEU A CA 1
ATOM 674 C C . LEU A 1 85 ? 3.508 8.317 9.791 1.00 85.25 85 LEU A C 1
ATOM 676 O O . LEU A 1 85 ? 2.363 8.079 9.420 1.00 85.25 85 LEU A O 1
ATOM 680 N N . ASP A 1 86 ? 4.108 7.616 10.753 1.00 85.69 86 ASP A N 1
ATOM 681 C CA . ASP A 1 86 ? 3.441 6.520 11.459 1.00 85.69 86 ASP A CA 1
ATOM 682 C C . ASP A 1 86 ? 2.251 7.019 12.296 1.00 85.69 86 ASP A C 1
ATOM 684 O O . ASP A 1 86 ? 1.178 6.418 12.254 1.00 85.69 86 ASP A O 1
ATOM 688 N N . ASP A 1 87 ? 2.400 8.158 12.974 1.00 86.81 87 ASP A N 1
ATOM 689 C CA . ASP A 1 87 ? 1.339 8.804 13.753 1.00 86.81 87 ASP A CA 1
ATOM 690 C C . ASP A 1 87 ? 0.190 9.294 12.853 1.00 86.81 87 ASP A C 1
ATOM 692 O O . ASP A 1 87 ? -0.986 9.087 13.172 1.00 86.81 87 ASP A O 1
ATOM 696 N N . ASN A 1 88 ? 0.508 9.855 11.681 1.00 88.00 88 ASN A N 1
ATOM 697 C CA . ASN A 1 88 ? -0.495 10.220 10.679 1.00 88.00 88 ASN A CA 1
ATOM 698 C C . ASN A 1 88 ? -1.253 8.985 10.178 1.00 88.00 88 ASN A C 1
ATOM 700 O O . ASN A 1 88 ? -2.482 8.990 10.140 1.00 88.00 88 ASN A O 1
ATOM 704 N N . LEU A 1 89 ? -0.549 7.898 9.843 1.00 90.44 89 LEU A N 1
ATOM 705 C CA . LEU A 1 89 ? -1.188 6.650 9.423 1.00 90.44 89 LEU A CA 1
ATOM 706 C C . LEU A 1 89 ? -2.058 6.068 10.544 1.00 90.44 89 LEU A C 1
ATOM 708 O O . LEU A 1 89 ? -3.171 5.628 10.276 1.00 90.44 89 LEU A O 1
ATOM 712 N N . LYS A 1 90 ? -1.614 6.092 11.808 1.00 89.56 90 LYS A N 1
ATOM 713 C CA . LYS A 1 90 ? -2.445 5.660 12.952 1.00 89.56 90 LYS A CA 1
ATOM 714 C C . LYS A 1 90 ? -3.715 6.488 13.059 1.00 89.56 90 LYS A C 1
ATOM 716 O O . LYS A 1 90 ? -4.781 5.918 13.262 1.00 89.56 90 LYS A O 1
ATOM 721 N N . THR A 1 91 ? -3.609 7.799 12.875 1.00 89.88 91 THR A N 1
ATOM 722 C CA . THR A 1 91 ? -4.758 8.709 12.904 1.00 89.88 91 THR A CA 1
ATOM 723 C C . THR A 1 91 ? -5.746 8.391 11.783 1.00 89.88 91 THR A C 1
ATOM 725 O O . THR A 1 91 ? -6.938 8.252 12.045 1.00 89.88 91 THR A O 1
ATOM 728 N N . ILE A 1 92 ? -5.263 8.179 10.556 1.00 90.56 92 ILE A N 1
ATOM 729 C CA . ILE A 1 92 ? -6.109 7.808 9.413 1.00 90.56 92 ILE A CA 1
ATOM 730 C C . ILE A 1 92 ? -6.785 6.451 9.649 1.00 90.56 92 ILE A C 1
ATOM 732 O O . ILE A 1 92 ? -7.989 6.320 9.449 1.00 90.56 92 ILE A O 1
ATOM 736 N N . PHE A 1 93 ? -6.048 5.437 10.107 1.00 91.75 93 PHE A N 1
ATOM 737 C CA . PHE A 1 93 ? -6.619 4.109 10.349 1.00 91.75 93 PHE A CA 1
ATOM 738 C C . PHE A 1 93 ? -7.600 4.085 11.523 1.00 91.75 93 PHE A C 1
ATOM 740 O O . PHE A 1 93 ? -8.608 3.387 11.435 1.00 91.75 93 PHE A O 1
ATOM 747 N N . LYS A 1 94 ? -7.383 4.912 12.552 1.00 90.88 94 LYS A N 1
ATOM 748 C CA . LYS A 1 94 ? -8.389 5.178 13.584 1.00 90.88 94 LYS A CA 1
ATOM 749 C C . LYS A 1 94 ? -9.673 5.734 12.967 1.00 90.88 94 LYS A C 1
ATOM 751 O O . LYS A 1 94 ? -10.741 5.189 13.198 1.00 90.88 94 LYS A O 1
ATOM 756 N N . GLN A 1 95 ? -9.575 6.761 12.123 1.00 89.25 95 GLN A N 1
ATOM 757 C CA . GLN A 1 95 ? -10.750 7.322 11.449 1.00 89.25 95 GLN A CA 1
ATOM 758 C C . GLN A 1 95 ? -11.453 6.300 10.545 1.00 89.25 95 GLN A C 1
ATOM 760 O O . GLN A 1 95 ? -12.677 6.301 10.462 1.00 89.25 95 GLN A O 1
ATOM 765 N N . ILE A 1 96 ? -10.710 5.430 9.854 1.00 90.50 96 ILE A N 1
ATOM 766 C CA . ILE A 1 96 ? -11.298 4.354 9.042 1.00 90.50 96 ILE A CA 1
ATOM 767 C C . ILE A 1 96 ? -12.059 3.371 9.936 1.00 90.50 96 ILE A C 1
ATOM 769 O O . ILE A 1 96 ? -13.185 3.014 9.597 1.00 90.50 96 ILE A O 1
ATOM 773 N N . HIS A 1 97 ? -11.466 2.971 11.064 1.00 90.31 97 HIS A N 1
ATOM 774 C CA . HIS A 1 97 ? -12.085 2.085 12.046 1.00 90.31 97 HIS A CA 1
ATOM 775 C C . HIS A 1 97 ? -13.368 2.693 12.636 1.00 90.31 97 HIS A C 1
ATOM 777 O O . HIS A 1 97 ? -14.413 2.051 12.618 1.00 90.31 97 HIS A O 1
ATOM 783 N N . ASP A 1 98 ? -13.317 3.953 13.073 1.00 88.56 98 ASP A N 1
ATOM 784 C CA . ASP A 1 98 ? -14.454 4.663 13.681 1.00 88.56 98 ASP A CA 1
ATOM 785 C C . ASP A 1 98 ? -15.620 4.874 12.690 1.00 88.56 98 ASP A C 1
ATOM 787 O O . ASP A 1 98 ? -16.767 5.047 13.095 1.00 88.56 98 ASP A O 1
ATOM 791 N N . ASN A 1 99 ? -15.345 4.836 11.380 1.00 88.06 99 ASN A N 1
ATOM 792 C CA . ASN A 1 99 ? -16.345 4.949 10.314 1.00 88.06 99 ASN A CA 1
ATOM 793 C C . ASN A 1 99 ? -16.857 3.592 9.790 1.00 88.06 99 ASN A C 1
ATOM 795 O O . ASN A 1 99 ? -17.607 3.559 8.804 1.00 88.06 99 ASN A O 1
ATOM 799 N N . LEU A 1 100 ? -16.467 2.466 10.398 1.00 88.06 100 LEU A N 1
ATOM 800 C CA . LEU A 1 100 ? -17.021 1.158 10.050 1.00 88.06 100 LEU A CA 1
ATOM 801 C C . LEU A 1 100 ? -18.510 1.120 10.420 1.00 88.06 100 LEU A C 1
ATOM 803 O O . LEU A 1 100 ? -18.887 1.212 11.580 1.00 88.06 100 LEU A O 1
ATOM 807 N N . LYS A 1 101 ? -19.375 0.988 9.409 1.00 84.31 101 LYS A N 1
ATOM 808 C CA . LYS A 1 101 ? -20.837 0.922 9.601 1.00 84.31 101 LYS A CA 1
ATOM 809 C C . LYS A 1 101 ? -21.342 -0.489 9.911 1.00 84.31 101 LYS A C 1
ATOM 811 O O . LYS A 1 101 ? -22.467 -0.649 10.377 1.00 84.31 101 LYS A O 1
ATOM 816 N N . ASP A 1 102 ? -20.540 -1.500 9.593 1.00 87.81 102 ASP A N 1
ATOM 817 C CA . ASP A 1 102 ? -20.879 -2.906 9.783 1.00 87.81 102 ASP A CA 1
ATOM 818 C C . ASP A 1 102 ? -20.422 -3.375 11.170 1.00 87.81 102 ASP A C 1
ATOM 820 O O . ASP A 1 102 ? -19.231 -3.344 11.489 1.00 87.81 102 ASP A O 1
ATOM 824 N N . LYS A 1 103 ? -21.379 -3.836 11.982 1.00 86.94 103 LYS A N 1
ATOM 825 C CA . LYS A 1 103 ? -21.136 -4.325 13.345 1.00 86.94 103 LYS A CA 1
ATOM 82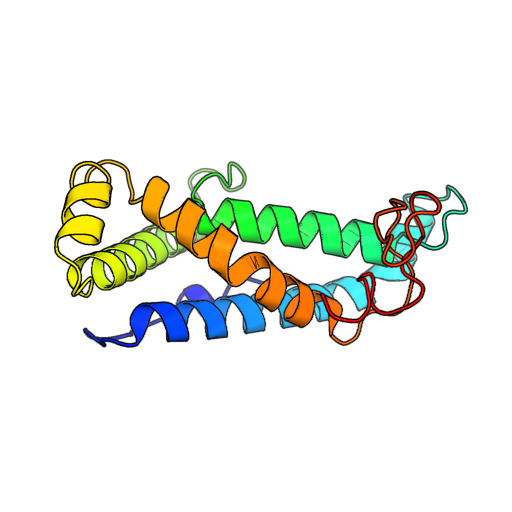6 C C . LYS A 1 103 ? -20.261 -5.578 13.376 1.00 86.94 103 LYS A C 1
ATOM 828 O O . LYS A 1 103 ? -19.557 -5.791 14.360 1.00 86.94 103 LYS A O 1
ATOM 833 N N . GLU A 1 104 ? -20.300 -6.420 12.345 1.00 89.81 104 GLU A N 1
ATOM 834 C CA . GLU A 1 104 ? -19.431 -7.599 12.263 1.00 89.81 104 GLU A CA 1
ATOM 835 C C . GLU A 1 104 ? -17.994 -7.199 11.920 1.00 89.81 104 GLU A C 1
ATOM 837 O O . GLU A 1 104 ? -17.053 -7.724 12.518 1.00 89.81 104 GLU A O 1
ATOM 842 N N . ALA A 1 105 ? -17.809 -6.198 11.051 1.00 87.25 105 ALA A N 1
ATOM 843 C CA . ALA A 1 105 ? -16.489 -5.625 10.793 1.00 87.25 105 ALA A CA 1
ATOM 844 C C . ALA A 1 105 ? -15.915 -4.958 12.054 1.00 87.25 105 ALA A C 1
ATOM 846 O O . ALA A 1 105 ? -14.771 -5.211 12.422 1.00 87.25 105 ALA A O 1
ATOM 847 N N . GLU A 1 106 ? -16.717 -4.168 12.770 1.00 86.62 106 GLU A N 1
ATOM 848 C CA . GLU A 1 106 ? -16.303 -3.548 14.035 1.00 86.62 106 GLU A CA 1
ATOM 849 C C . GLU A 1 106 ? -15.870 -4.607 15.066 1.00 86.62 106 GLU A C 1
ATOM 851 O O . GLU A 1 106 ? -14.797 -4.504 15.663 1.00 86.62 106 GLU A O 1
ATOM 856 N N . LYS A 1 107 ? -16.644 -5.691 15.227 1.00 89.38 107 LYS A N 1
ATOM 857 C CA . LYS A 1 107 ? -16.263 -6.821 16.094 1.00 89.38 107 LYS A CA 1
ATOM 858 C C . LYS A 1 107 ? -14.955 -7.477 15.657 1.00 89.38 107 LYS A C 1
ATOM 860 O O . LYS A 1 107 ? -14.146 -7.822 16.519 1.00 89.38 107 LYS A O 1
ATOM 865 N N . HIS A 1 108 ? -14.741 -7.643 14.352 1.00 89.50 108 HIS A N 1
ATOM 866 C CA . HIS A 1 108 ? -13.525 -8.241 13.804 1.00 89.50 108 HIS A CA 1
ATOM 867 C C . HIS A 1 108 ? -12.261 -7.448 14.190 1.00 89.50 108 HIS A C 1
ATOM 869 O O . HIS A 1 108 ? -11.233 -8.048 14.531 1.00 89.50 108 HIS A O 1
ATOM 875 N N . TYR A 1 109 ? -12.352 -6.111 14.210 1.00 90.62 109 TYR A N 1
ATOM 876 C CA . TYR A 1 109 ? -11.232 -5.209 14.514 1.00 90.62 109 TYR A CA 1
ATOM 877 C C . TYR A 1 109 ? -11.191 -4.680 15.956 1.00 90.62 109 TYR A C 1
ATOM 879 O O . TYR A 1 109 ? -10.224 -4.021 16.328 1.00 90.62 109 TYR A O 1
ATOM 887 N N . LYS A 1 110 ? -12.161 -5.017 16.813 1.00 81.81 110 LYS A N 1
ATOM 888 C CA . LYS A 1 110 ? -12.276 -4.496 18.190 1.00 81.81 110 LYS A CA 1
ATOM 889 C C . LYS A 1 110 ? -11.000 -4.606 19.045 1.00 81.81 110 LYS A C 1
ATOM 891 O O . LYS A 1 110 ? -10.779 -3.775 19.913 1.00 81.81 110 LYS A O 1
ATOM 896 N N . GLY A 1 111 ? -10.172 -5.634 18.833 1.00 79.62 111 GLY A N 1
ATOM 897 C CA . GLY A 1 111 ? -8.896 -5.837 19.547 1.00 79.62 111 GLY A CA 1
ATOM 898 C C . GLY A 1 111 ? -7.646 -5.364 18.791 1.00 79.62 111 GLY A C 1
ATOM 899 O O . GLY A 1 111 ? -6.527 -5.696 19.186 1.00 79.62 111 GLY A O 1
ATOM 900 N N . ASP A 1 112 ? -7.833 -4.682 17.662 1.00 81.44 112 ASP A N 1
ATOM 901 C CA . ASP A 1 112 ? -6.780 -4.187 16.771 1.00 81.44 112 ASP A CA 1
ATOM 902 C C . ASP A 1 112 ? -6.415 -2.718 17.064 1.00 81.44 112 ASP A C 1
ATOM 904 O O . ASP A 1 112 ? -5.298 -2.286 16.775 1.00 81.44 112 ASP A O 1
ATOM 908 N N . THR A 1 113 ? -7.319 -1.968 17.709 1.00 71.00 113 THR A N 1
ATOM 909 C CA . THR A 1 113 ? -7.147 -0.554 18.098 1.00 71.00 113 THR A CA 1
ATOM 910 C C . THR A 1 113 ? -5.898 -0.329 18.949 1.00 71.00 113 THR A C 1
ATOM 912 O O . THR A 1 113 ? -5.113 0.579 18.678 1.00 71.00 113 THR A O 1
ATOM 915 N N . ASP A 1 114 ? -5.657 -1.212 19.921 1.00 69.44 114 ASP A N 1
ATOM 916 C CA . ASP A 1 114 ? -4.513 -1.139 20.843 1.00 69.44 114 ASP A CA 1
ATOM 917 C C . ASP A 1 114 ? -3.209 -1.647 20.203 1.00 69.44 114 ASP A C 1
ATOM 919 O O . ASP A 1 114 ? -2.123 -1.530 20.770 1.00 69.44 114 ASP A O 1
ATOM 923 N N . LYS A 1 115 ? -3.308 -2.218 18.997 1.00 71.94 115 LYS A N 1
ATOM 924 C CA . LYS A 1 115 ? -2.213 -2.836 18.245 1.00 71.94 115 LYS A CA 1
ATOM 925 C C . LYS A 1 115 ? -1.898 -2.061 16.970 1.00 71.94 115 LYS A C 1
ATOM 927 O O . LYS A 1 115 ? -1.551 -2.663 15.966 1.00 71.94 115 LYS A O 1
ATOM 932 N N . ASN A 1 116 ? -2.021 -0.735 16.971 1.00 82.88 116 ASN A N 1
ATOM 933 C CA . ASN A 1 116 ? -1.745 0.098 15.790 1.00 82.88 116 ASN A CA 1
ATOM 934 C C . ASN A 1 116 ? -2.569 -0.269 14.538 1.00 82.88 116 ASN A C 1
ATOM 936 O O . ASN A 1 116 ? -2.151 0.065 13.427 1.00 82.88 116 ASN A O 1
ATOM 940 N N . TYR A 1 117 ? -3.735 -0.901 14.696 1.00 91.25 117 TYR A N 1
ATOM 941 C CA . TYR A 1 117 ? -4.613 -1.290 13.590 1.00 91.25 117 TYR A CA 1
ATOM 942 C C . TYR A 1 117 ? -3.950 -2.247 12.582 1.00 91.25 117 TYR A C 1
ATOM 944 O O . TYR A 1 117 ? -4.181 -2.126 11.379 1.00 91.25 117 TYR A O 1
ATOM 952 N N . TYR A 1 118 ? -3.066 -3.152 13.025 1.00 90.12 118 TYR A N 1
ATOM 953 C CA . TYR A 1 118 ? -2.321 -4.023 12.109 1.00 90.12 118 TYR A CA 1
ATOM 954 C C . TYR A 1 118 ? -3.234 -4.860 11.208 1.00 90.12 118 TYR A C 1
ATOM 956 O O . TYR A 1 118 ? -2.964 -4.935 10.012 1.00 90.12 118 TYR A O 1
ATOM 964 N N . LYS A 1 119 ? -4.315 -5.458 11.726 1.00 91.75 119 LYS A N 1
ATOM 965 C CA . LYS A 1 119 ? -5.238 -6.245 10.887 1.00 91.75 119 LYS A CA 1
ATOM 966 C C . LYS A 1 119 ? -5.929 -5.362 9.856 1.00 91.75 119 LYS A C 1
ATOM 968 O O . LYS A 1 119 ? -5.873 -5.656 8.668 1.00 91.75 119 LYS A O 1
ATOM 973 N N . LEU A 1 120 ? -6.492 -4.236 10.293 1.00 93.25 120 LEU A N 1
ATOM 974 C CA . LEU A 1 120 ? -7.174 -3.300 9.400 1.00 93.25 120 LEU A CA 1
ATOM 975 C C . LEU A 1 120 ? -6.230 -2.758 8.314 1.00 93.25 120 LEU A C 1
ATOM 977 O O . LEU A 1 120 ? -6.638 -2.583 7.167 1.00 93.25 120 LEU A O 1
ATOM 981 N N . ARG A 1 121 ? -4.959 -2.516 8.651 1.00 94.56 121 ARG A N 1
ATOM 982 C CA . ARG A 1 121 ? -3.921 -2.101 7.698 1.00 94.56 121 ARG A CA 1
ATOM 983 C C . ARG A 1 121 ? -3.595 -3.188 6.672 1.00 94.56 121 ARG A C 1
ATOM 985 O O . ARG A 1 121 ? -3.442 -2.866 5.493 1.00 94.56 121 ARG A O 1
ATOM 992 N N . GLU A 1 122 ? -3.482 -4.447 7.094 1.00 93.75 122 GLU A N 1
ATOM 993 C CA . GLU A 1 122 ? -3.253 -5.594 6.198 1.00 93.75 122 GLU A CA 1
ATOM 994 C C . GLU A 1 122 ? -4.420 -5.806 5.236 1.00 93.75 122 GLU A C 1
ATOM 996 O O . GLU A 1 122 ? -4.204 -5.969 4.032 1.00 93.75 122 GLU A O 1
ATOM 1001 N N . ASP A 1 123 ? -5.649 -5.756 5.747 1.00 94.56 123 ASP A N 1
ATOM 1002 C CA . ASP A 1 123 ? -6.855 -5.949 4.946 1.00 94.56 123 ASP A CA 1
ATOM 1003 C C . ASP A 1 123 ? -7.050 -4.786 3.972 1.00 94.56 123 ASP A C 1
ATOM 1005 O O . ASP A 1 123 ? -7.320 -4.997 2.787 1.00 94.56 123 ASP A O 1
ATOM 1009 N N . TRP A 1 124 ? -6.803 -3.551 4.423 1.00 95.00 124 TRP A N 1
ATOM 1010 C CA . TRP A 1 124 ? -6.813 -2.383 3.548 1.00 95.00 124 TRP A CA 1
ATOM 1011 C C . TRP A 1 124 ? -5.752 -2.488 2.452 1.00 95.00 124 TRP A C 1
ATOM 1013 O O . TRP A 1 124 ? -6.057 -2.240 1.286 1.00 95.00 124 TRP A O 1
ATOM 1023 N N . TRP A 1 125 ? -4.516 -2.878 2.787 1.00 95.62 125 TRP A N 1
ATOM 1024 C CA . TRP A 1 125 ? -3.478 -3.079 1.776 1.00 95.62 125 TRP A CA 1
ATOM 1025 C C . TRP A 1 125 ? -3.899 -4.163 0.788 1.00 95.62 125 TRP A C 1
ATOM 1027 O O . TRP A 1 125 ? -3.869 -3.930 -0.413 1.00 95.62 125 TRP A O 1
ATOM 1037 N N . THR A 1 126 ? -4.365 -5.313 1.269 1.00 94.44 126 THR A N 1
ATOM 1038 C CA . THR A 1 126 ? -4.787 -6.437 0.424 1.00 94.44 126 THR A CA 1
ATOM 1039 C C . THR A 1 126 ? -5.909 -6.050 -0.534 1.00 94.44 126 THR A C 1
ATOM 1041 O O . THR A 1 126 ? -5.831 -6.385 -1.712 1.00 94.44 126 THR A O 1
ATOM 1044 N N . ALA A 1 127 ? -6.889 -5.273 -0.073 1.00 94.31 127 ALA A N 1
ATOM 1045 C CA . ALA A 1 127 ? -7.994 -4.800 -0.903 1.00 94.31 127 ALA A CA 1
ATOM 1046 C C . ALA A 1 127 ? -7.574 -3.777 -1.977 1.00 94.31 127 ALA A C 1
ATOM 1048 O O . ALA A 1 127 ? -8.254 -3.636 -2.988 1.00 94.31 127 ALA A O 1
ATOM 1049 N N . ASN A 1 128 ? -6.473 -3.044 -1.770 1.00 92.69 128 ASN A N 1
ATOM 1050 C CA . ASN A 1 128 ? -6.088 -1.910 -2.620 1.00 92.69 128 ASN A CA 1
ATOM 1051 C C . ASN A 1 128 ? -4.764 -2.098 -3.378 1.00 92.69 128 ASN A C 1
ATOM 1053 O O . ASN A 1 128 ? -4.447 -1.308 -4.271 1.00 92.69 128 ASN A O 1
ATOM 1057 N N . ARG A 1 129 ? -3.978 -3.125 -3.040 1.00 92.19 129 ARG A N 1
ATOM 1058 C CA . ARG A 1 129 ? -2.618 -3.357 -3.552 1.00 92.19 129 ARG A CA 1
ATOM 1059 C C . ARG A 1 129 ? -2.560 -3.440 -5.075 1.00 92.19 129 ARG A C 1
ATOM 1061 O O . ARG A 1 129 ? -1.582 -2.991 -5.662 1.00 92.19 129 ARG A O 1
ATOM 1068 N N . GLU A 1 130 ? -3.600 -3.963 -5.719 1.00 89.81 130 GLU A N 1
ATOM 1069 C CA . GLU A 1 130 ? -3.693 -4.020 -7.181 1.00 89.81 130 GLU A CA 1
ATOM 1070 C C . GLU A 1 130 ? -3.785 -2.617 -7.779 1.00 89.81 130 GLU A C 1
ATOM 1072 O O . GLU A 1 130 ? -3.004 -2.265 -8.659 1.00 89.81 130 GLU A O 1
ATOM 1077 N N . THR A 1 131 ? -4.664 -1.766 -7.249 1.00 89.56 131 THR A N 1
ATOM 1078 C CA . THR A 1 131 ? -4.794 -0.363 -7.670 1.00 89.56 131 THR A CA 1
ATOM 1079 C C . THR A 1 131 ? -3.494 0.410 -7.458 1.00 89.56 131 THR A C 1
ATOM 1081 O O . THR A 1 131 ? -3.054 1.142 -8.346 1.00 89.56 131 THR A O 1
ATOM 1084 N N . VAL A 1 132 ? -2.825 0.200 -6.321 1.00 91.50 132 VAL A N 1
ATOM 1085 C CA . VAL A 1 132 ? -1.522 0.819 -6.034 1.00 91.50 132 VAL A CA 1
ATOM 1086 C C . VAL A 1 132 ? -0.454 0.335 -7.021 1.00 91.50 132 VAL A C 1
ATOM 1088 O O . VAL A 1 132 ? 0.309 1.147 -7.547 1.00 91.50 132 VAL A O 1
ATOM 1091 N N . TRP A 1 133 ? -0.427 -0.963 -7.343 1.00 89.88 133 TRP A N 1
ATOM 1092 C CA . TRP A 1 133 ? 0.483 -1.519 -8.348 1.00 89.88 133 TRP A CA 1
ATOM 1093 C C . TRP A 1 133 ? 0.224 -0.928 -9.736 1.00 89.88 133 TRP A C 1
ATOM 1095 O O . TRP A 1 133 ? 1.171 -0.548 -10.427 1.00 89.88 133 TRP A O 1
ATOM 1105 N N . LYS A 1 134 ? -1.046 -0.760 -10.133 1.00 86.06 134 LYS A N 1
ATOM 1106 C CA . LYS A 1 134 ? -1.423 -0.081 -11.385 1.00 86.06 134 LYS A CA 1
ATOM 1107 C C . LYS A 1 134 ? -0.931 1.364 -11.413 1.00 86.06 134 LYS A C 1
ATOM 1109 O O . LYS A 1 134 ? -0.410 1.798 -12.437 1.00 86.06 134 LYS A O 1
ATOM 1114 N N . ALA A 1 135 ? -1.060 2.105 -10.311 1.00 87.25 135 ALA A N 1
ATOM 1115 C CA . ALA A 1 135 ? -0.595 3.490 -10.221 1.00 87.25 135 ALA A CA 1
ATOM 1116 C C . ALA A 1 135 ? 0.936 3.602 -10.337 1.00 87.25 135 ALA A C 1
ATOM 1118 O O . ALA A 1 135 ? 1.442 4.470 -11.059 1.00 87.25 135 ALA A O 1
ATOM 1119 N N . LEU A 1 136 ? 1.660 2.690 -9.679 1.00 87.81 136 LEU A N 1
ATOM 1120 C CA . LEU A 1 136 ? 3.120 2.580 -9.731 1.00 87.81 136 LEU A CA 1
ATOM 1121 C C . LEU A 1 136 ? 3.607 2.238 -11.146 1.00 87.81 136 LEU A C 1
ATOM 1123 O O . LEU A 1 136 ? 4.534 2.839 -11.675 1.00 87.81 136 LEU A O 1
ATOM 1127 N N . THR A 1 137 ? 2.946 1.291 -11.799 1.00 85.06 137 THR A N 1
ATOM 1128 C CA . THR A 1 137 ? 3.361 0.778 -13.109 1.00 85.06 137 THR A CA 1
ATOM 1129 C C . THR A 1 137 ? 2.719 1.494 -14.298 1.00 85.06 137 THR A C 1
ATOM 1131 O O . THR A 1 137 ? 2.987 1.152 -15.449 1.00 85.06 137 THR A O 1
ATOM 1134 N N . CYS A 1 138 ? 1.902 2.524 -14.054 1.00 78.81 138 CYS A N 1
ATOM 1135 C CA . CYS A 1 138 ? 1.069 3.187 -15.063 1.00 78.81 138 CYS A CA 1
ATOM 1136 C C . CYS A 1 138 ? 1.846 3.617 -16.322 1.00 78.81 138 CYS A C 1
ATOM 1138 O O . CYS A 1 138 ? 1.353 3.468 -17.441 1.00 78.81 138 CYS A O 1
ATOM 1140 N N . LYS A 1 139 ? 3.082 4.098 -16.138 1.00 73.69 139 LYS A N 1
ATOM 1141 C CA . LYS A 1 139 ? 3.997 4.533 -17.209 1.00 73.69 139 LYS A CA 1
ATOM 1142 C C . LYS A 1 139 ? 5.270 3.682 -17.288 1.00 73.69 139 LYS A C 1
ATOM 1144 O O . LYS A 1 139 ? 6.298 4.183 -17.750 1.00 73.69 139 LYS A O 1
ATOM 1149 N N . ALA A 1 140 ? 5.251 2.467 -16.745 1.00 69.19 140 ALA A N 1
ATOM 1150 C CA . ALA A 1 140 ? 6.392 1.566 -16.806 1.00 69.19 140 ALA A CA 1
ATOM 1151 C C . ALA A 1 140 ? 6.469 0.897 -18.184 1.00 69.19 140 ALA A C 1
ATOM 1153 O O . ALA A 1 140 ? 5.450 0.541 -18.772 1.00 69.19 140 ALA A O 1
ATOM 1154 N N . GLU A 1 141 ? 7.687 0.713 -18.677 1.00 62.41 141 GLU A N 1
ATOM 1155 C CA . GLU A 1 141 ? 7.981 -0.063 -19.879 1.00 62.41 141 GLU A CA 1
ATOM 1156 C C . GLU A 1 141 ? 8.819 -1.265 -19.454 1.00 62.41 141 GLU A C 1
ATOM 1158 O O . GLU A 1 141 ? 9.748 -1.119 -18.655 1.00 62.41 141 GLU A O 1
ATOM 1163 N N . GLY A 1 142 ? 8.468 -2.447 -19.957 1.00 59.88 142 GLY A N 1
ATOM 1164 C CA . GLY A 1 142 ? 9.162 -3.689 -19.646 1.00 59.88 142 GLY A CA 1
ATOM 1165 C C . GLY A 1 142 ? 8.299 -4.748 -18.969 1.00 59.88 142 GLY A C 1
ATOM 1166 O O . GLY A 1 142 ? 7.108 -4.569 -18.692 1.00 59.88 142 GLY A O 1
ATOM 1167 N N . ALA A 1 143 ? 8.968 -5.866 -18.728 1.00 58.62 143 ALA A N 1
ATOM 1168 C CA . ALA A 1 143 ? 8.416 -7.128 -18.282 1.00 58.62 143 ALA A CA 1
ATOM 1169 C C . ALA A 1 143 ? 8.822 -7.423 -16.827 1.00 58.62 143 ALA A C 1
ATOM 1171 O O . ALA A 1 143 ? 9.931 -7.124 -16.385 1.00 58.62 143 ALA A O 1
ATOM 1172 N N . TYR A 1 144 ? 7.903 -7.969 -16.043 1.00 60.25 144 TYR A N 1
ATOM 1173 C CA . TYR A 1 144 ? 8.145 -8.386 -14.665 1.00 60.25 144 TYR A CA 1
ATOM 1174 C C . TYR A 1 144 ? 9.040 -9.623 -14.651 1.00 60.25 144 TYR A C 1
ATOM 1176 O O . TYR A 1 144 ? 8.799 -10.561 -15.391 1.00 60.25 144 TYR A O 1
ATOM 1184 N N . PHE A 1 145 ? 10.052 -9.641 -13.784 1.00 58.88 145 PHE A N 1
ATOM 1185 C CA . PHE A 1 145 ? 11.117 -10.652 -13.777 1.00 58.88 145 PHE A CA 1
ATOM 1186 C C . PHE A 1 145 ? 10.659 -12.083 -13.430 1.00 58.88 145 PHE A C 1
ATOM 1188 O O . PHE A 1 145 ? 11.426 -13.031 -13.596 1.00 58.88 145 PHE A O 1
ATOM 1195 N N . ARG A 1 146 ? 9.437 -12.255 -12.908 1.00 58.34 146 ARG A N 1
ATOM 1196 C CA . ARG A 1 146 ? 8.839 -13.570 -12.649 1.00 58.34 146 ARG A CA 1
ATOM 1197 C C . ARG A 1 146 ? 7.762 -13.848 -13.688 1.00 58.34 146 ARG A C 1
ATOM 1199 O O . ARG A 1 146 ? 6.850 -13.040 -13.847 1.00 58.34 146 ARG A O 1
ATOM 1206 N N . ALA A 1 147 ? 7.820 -15.033 -14.291 1.00 63.22 147 ALA A N 1
ATOM 1207 C CA . ALA A 1 147 ? 6.691 -15.575 -15.029 1.00 63.22 147 ALA A CA 1
ATOM 1208 C C . ALA A 1 147 ? 5.552 -15.807 -14.025 1.00 63.22 147 ALA A C 1
ATOM 1210 O O . ALA A 1 147 ? 5.695 -16.618 -13.108 1.00 63.22 147 ALA A O 1
ATOM 1211 N N . THR A 1 148 ? 4.461 -15.056 -14.141 1.00 60.09 148 THR A N 1
ATOM 1212 C CA . THR A 1 148 ? 3.343 -15.110 -13.183 1.00 60.09 148 THR A CA 1
ATOM 1213 C C . THR A 1 148 ? 1.971 -15.055 -13.834 1.00 60.09 148 THR A C 1
ATOM 1215 O O . THR A 1 148 ? 1.003 -15.410 -13.175 1.00 60.09 148 THR A O 1
ATOM 1218 N N . CYS A 1 149 ? 1.854 -14.615 -15.088 1.00 59.44 149 CYS A N 1
ATOM 1219 C CA . CYS A 1 149 ? 0.554 -14.507 -15.749 1.00 59.44 149 CYS A CA 1
ATOM 1220 C C . CYS A 1 149 ? 0.193 -15.852 -16.378 1.00 59.44 149 CYS A C 1
ATOM 1222 O O . CYS A 1 149 ? 1.029 -16.447 -17.043 1.00 59.44 149 CYS A O 1
ATOM 1224 N N . ASN A 1 150 ? -1.018 -16.359 -16.210 1.00 60.88 150 ASN A N 1
ATOM 1225 C CA . ASN A 1 150 ? -1.483 -17.499 -16.995 1.00 60.88 150 ASN A CA 1
ATOM 1226 C C . ASN A 1 150 ? -3.003 -17.445 -17.083 1.00 60.88 150 ASN A C 1
ATOM 1228 O O . ASN A 1 150 ? -3.690 -17.978 -16.217 1.00 60.88 150 ASN A O 1
ATOM 1232 N N . ASP A 1 151 ? -3.504 -16.829 -18.147 1.00 56.25 151 ASP A N 1
ATOM 1233 C CA . ASP A 1 151 ? -4.943 -16.748 -18.404 1.00 56.25 151 ASP A CA 1
ATOM 1234 C C . ASP A 1 151 ? -5.437 -17.934 -19.260 1.00 56.25 151 ASP A C 1
ATOM 1236 O O . ASP A 1 151 ? -6.622 -18.030 -19.568 1.00 56.25 151 ASP A O 1
ATOM 1240 N N . THR A 1 152 ? -4.541 -18.853 -19.659 1.00 57.44 152 THR A N 1
ATOM 1241 C CA . THR A 1 152 ? -4.798 -19.898 -20.672 1.00 57.44 152 THR A CA 1
ATOM 1242 C C . THR A 1 152 ? -4.556 -21.337 -20.193 1.00 57.44 152 THR A C 1
ATOM 1244 O O . THR A 1 152 ? -4.773 -22.281 -20.949 1.00 57.44 152 THR A O 1
ATOM 1247 N N . GLY A 1 153 ? -4.119 -21.545 -18.947 1.00 54.25 153 GLY A N 1
ATOM 1248 C CA . GLY A 1 153 ? -3.884 -22.872 -18.361 1.00 54.25 153 GLY A CA 1
ATOM 1249 C C . GLY A 1 153 ? -2.586 -23.578 -18.791 1.00 54.25 153 GLY A C 1
ATOM 1250 O O . GLY A 1 153 ? -2.375 -24.721 -18.400 1.00 54.25 153 GLY A O 1
ATOM 1251 N N . GLN A 1 154 ? -1.683 -22.919 -19.529 1.00 59.72 154 GLN A N 1
ATOM 1252 C CA . GLN A 1 154 ? -0.512 -23.557 -20.172 1.00 59.72 154 GLN A CA 1
ATOM 1253 C C . GLN A 1 154 ? 0.849 -23.331 -19.474 1.00 59.72 154 GLN A C 1
ATOM 1255 O O . GLN A 1 154 ? 1.899 -23.617 -20.045 1.00 59.72 154 GLN A O 1
ATOM 1260 N N . GLY A 1 155 ? 0.854 -22.864 -18.225 1.00 55.88 155 GLY A N 1
ATOM 1261 C CA . GLY A 1 155 ? 2.066 -22.587 -17.447 1.00 55.88 155 GLY A CA 1
ATOM 1262 C C . GLY A 1 155 ? 2.321 -21.084 -17.273 1.00 55.88 155 GLY A C 1
ATOM 1263 O O . GLY A 1 155 ? 1.605 -20.263 -17.842 1.00 55.88 155 GLY A O 1
ATOM 1264 N N . PRO A 1 156 ? 3.293 -20.690 -16.435 1.00 59.25 156 PRO A N 1
ATOM 1265 C CA . PRO A 1 156 ? 3.521 -19.286 -16.114 1.00 59.25 156 PRO A CA 1
ATOM 1266 C C . PRO A 1 156 ? 4.082 -18.515 -17.323 1.00 59.25 156 PRO A C 1
ATOM 1268 O O . PRO A 1 156 ? 5.060 -18.926 -17.941 1.00 59.25 156 PRO A O 1
ATOM 1271 N N . SER A 1 157 ? 3.484 -17.364 -17.628 1.00 62.25 157 SER A N 1
ATOM 1272 C CA . SER A 1 157 ? 3.874 -16.438 -18.697 1.00 62.25 157 SER A CA 1
ATOM 1273 C C . SER A 1 157 ? 4.402 -15.113 -18.143 1.00 62.25 157 SER A C 1
ATOM 1275 O O . SER A 1 157 ? 4.119 -14.705 -17.009 1.00 62.25 157 SER A O 1
ATOM 1277 N N . GLN A 1 158 ? 5.241 -14.463 -18.944 1.00 64.00 158 GLN A N 1
ATOM 1278 C CA . GLN A 1 158 ? 5.864 -13.184 -18.621 1.00 64.00 158 GLN A CA 1
ATOM 1279 C C . GLN A 1 158 ? 4.909 -12.034 -18.954 1.00 64.00 158 GLN A C 1
ATOM 1281 O O . GLN A 1 158 ? 4.179 -12.081 -19.945 1.00 64.00 158 GLN A O 1
ATOM 1286 N N . THR A 1 159 ? 4.926 -10.973 -18.147 1.00 64.94 159 THR A N 1
ATOM 1287 C CA . THR A 1 159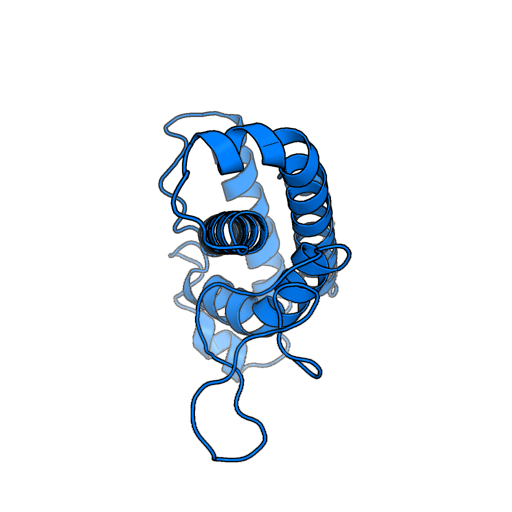 ? 4.232 -9.729 -18.519 1.00 64.94 159 THR A CA 1
ATOM 1288 C C . THR A 1 159 ? 5.017 -9.071 -19.641 1.00 64.94 159 THR A C 1
ATOM 1290 O O . THR A 1 159 ? 6.224 -8.945 -19.521 1.00 64.94 159 THR A O 1
ATOM 1293 N N . HIS A 1 160 ? 4.375 -8.661 -20.732 1.00 60.84 160 HIS A N 1
ATOM 1294 C CA . HIS A 1 160 ? 5.092 -8.044 -21.857 1.00 60.84 160 HIS A CA 1
ATOM 1295 C C . HIS A 1 160 ? 5.109 -6.510 -21.764 1.00 60.84 160 HIS A C 1
ATOM 1297 O O . HIS A 1 160 ? 5.986 -5.870 -22.337 1.00 60.84 160 HIS A O 1
ATOM 1303 N N . ASN A 1 161 ? 4.181 -5.918 -20.998 1.00 66.69 161 ASN A N 1
ATOM 1304 C CA . ASN A 1 161 ? 3.997 -4.474 -20.878 1.00 66.69 161 ASN A CA 1
ATOM 1305 C C . ASN A 1 161 ? 3.744 -4.050 -19.425 1.00 66.69 161 ASN A C 1
ATOM 1307 O O . ASN A 1 161 ? 3.116 -4.773 -18.653 1.00 66.69 161 ASN A O 1
ATOM 1311 N N . LYS A 1 162 ? 4.184 -2.835 -19.063 1.00 68.06 162 LYS A N 1
ATOM 1312 C CA . LYS A 1 162 ? 3.867 -2.170 -17.785 1.00 68.06 162 LYS A CA 1
ATOM 1313 C C . LYS A 1 162 ? 4.155 -3.013 -16.539 1.00 68.06 162 LYS A C 1
ATOM 1315 O O . LYS A 1 162 ? 3.520 -2.802 -15.515 1.00 68.06 162 LYS A O 1
ATOM 1320 N N . CYS A 1 163 ? 5.084 -3.968 -16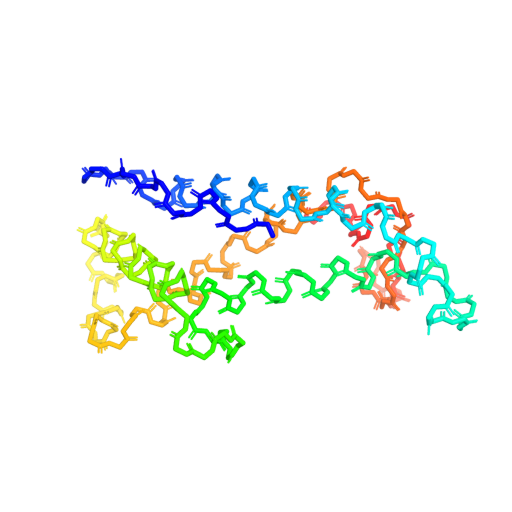.594 1.00 74.00 163 CYS A N 1
ATOM 1321 C CA . CYS A 1 163 ? 5.411 -4.833 -15.458 1.00 74.00 163 CYS A CA 1
ATOM 1322 C C . CYS A 1 163 ? 4.192 -5.535 -14.808 1.00 74.00 163 CYS A C 1
ATOM 1324 O O . CYS A 1 163 ? 4.249 -5.868 -13.623 1.00 74.00 163 CYS A O 1
ATOM 1326 N N . ARG A 1 164 ? 3.069 -5.722 -15.518 1.00 70.75 164 ARG A N 1
ATOM 1327 C CA . ARG A 1 164 ? 1.833 -6.313 -14.971 1.00 70.75 164 ARG A CA 1
ATOM 1328 C C . ARG A 1 164 ? 1.059 -7.089 -16.032 1.00 70.75 164 ARG A C 1
ATOM 1330 O O . ARG A 1 164 ? 1.257 -6.854 -17.219 1.00 70.75 164 ARG A O 1
ATOM 1337 N N . CYS A 1 165 ? 0.212 -8.025 -15.606 1.00 67.06 165 CYS A N 1
ATOM 1338 C CA . CYS A 1 165 ? -0.669 -8.747 -16.525 1.00 67.06 165 CYS A CA 1
ATOM 1339 C C . CYS A 1 165 ? -1.782 -7.799 -17.004 1.00 67.06 165 CYS A C 1
ATOM 1341 O O . CYS A 1 165 ? -2.225 -6.928 -16.243 1.00 67.06 165 CYS A O 1
ATOM 1343 N N . ASP A 1 166 ? -2.224 -7.944 -18.253 1.00 60.09 166 ASP A N 1
ATOM 1344 C CA . ASP A 1 166 ? -3.399 -7.218 -18.738 1.00 60.09 166 ASP A CA 1
ATOM 1345 C C . ASP A 1 166 ? -4.648 -7.729 -18.002 1.00 60.09 166 ASP A C 1
ATOM 1347 O O . ASP A 1 166 ? -4.775 -8.915 -17.730 1.00 60.09 166 ASP A O 1
ATOM 1351 N N . GLY A 1 167 ? -5.545 -6.823 -17.606 1.00 56.91 167 GLY A N 1
ATOM 1352 C CA . GLY A 1 167 ? -6.733 -7.176 -16.813 1.00 56.91 167 GLY A CA 1
ATOM 1353 C C . GLY A 1 167 ? -6.513 -7.327 -15.299 1.00 56.91 167 GLY A C 1
ATOM 1354 O O . GLY A 1 167 ? -7.503 -7.411 -14.577 1.00 56.91 167 GLY A O 1
ATOM 1355 N N . ALA A 1 168 ? -5.263 -7.276 -14.811 1.00 50.62 168 ALA A N 1
ATOM 1356 C CA . ALA A 1 168 ? -4.946 -7.161 -13.381 1.00 50.62 168 ALA A CA 1
ATOM 1357 C C . ALA A 1 168 ? -5.336 -5.797 -12.817 1.00 50.62 168 ALA A C 1
ATOM 1359 O O . ALA A 1 168 ? -5.241 -4.764 -13.539 1.00 50.62 168 ALA A O 1
#

Secondary structure (DSSP, 8-state):
--GGGGG----S-TTHHHHHHHHHHHHHHHHHHHHHTTHHHHHHHS-S--TTHHHHHHHHHHHHHHHHHHT---TTTT-HHHHHHHHHHHHHHHHHHHT---HHHHHHHTTTGGGTTHHHHHHHHHHHHHHHHHHHHTT--S--SS--B-SSSSS-B---STTS-TT-